Protein AF-A0A0F0GAV1-F1 (afdb_monomer_lite)

pLDDT: mean 92.34, std 8.36, range [43.34, 97.81]

Foldseek 3Di:
DDPDAAEAEAEDQADDCQVVVQVVCVVVVHNHHGDYQHHNVGNDPVSNVVVVVVCVVSVNDDDVVVVCPPHPDDDDDDDDPPD

Radius of gyration: 16.16 Å; chains: 1; bounding box: 41×42×36 Å

Sequence (83 aa):
EEHGVGTFVEVSAHPVLAMAVQESIEAAGRDAVAFGTLRRHEGGLERLFATLGEAQVRGVAVDWQSFFAGRDARRVDLPTYAF

Structure (mmCIF, N/CA/C/O backbone):
data_AF-A0A0F0GAV1-F1
#
_entry.id   AF-A0A0F0GAV1-F1
#
loop_
_atom_site.group_PDB
_atom_site.id
_atom_site.type_symbol
_atom_site.label_atom_id
_atom_site.label_alt_id
_atom_site.label_comp_id
_atom_site.label_asym_id
_atom_site.label_entity_id
_atom_site.label_seq_id
_atom_site.pdbx_PDB_ins_code
_atom_site.Cartn_x
_atom_site.Cartn_y
_atom_site.Cartn_z
_atom_site.occupancy
_atom_site.B_iso_or_equiv
_atom_site.auth_seq_id
_atom_site.auth_comp_id
_atom_site.auth_asym_id
_atom_site.auth_atom_id
_atom_site.pdbx_PDB_model_num
ATOM 1 N N . GLU A 1 1 ? -23.891 8.730 -1.362 1.00 43.34 1 GLU A N 1
ATOM 2 C CA . GLU A 1 1 ? -23.486 7.815 -0.279 1.00 43.34 1 GLU A CA 1
ATOM 3 C C . GLU A 1 1 ? -21.995 7.992 -0.068 1.00 43.34 1 GLU A C 1
ATOM 5 O O . GLU A 1 1 ? -21.270 8.111 -1.049 1.00 43.34 1 GLU A O 1
ATOM 10 N N . GLU A 1 2 ? -21.549 8.135 1.174 1.00 53.50 2 GLU A N 1
ATOM 11 C CA . GLU A 1 2 ? -20.128 8.291 1.478 1.00 53.50 2 GLU A CA 1
ATOM 12 C C . GLU A 1 2 ? -19.497 6.892 1.482 1.00 53.50 2 GLU A C 1
ATOM 14 O O . GLU A 1 2 ? -19.726 6.097 2.392 1.00 53.50 2 GLU A O 1
ATOM 19 N N . HIS A 1 3 ? -18.777 6.537 0.417 1.00 60.47 3 HIS A N 1
ATOM 20 C CA . HIS A 1 3 ? -18.064 5.263 0.365 1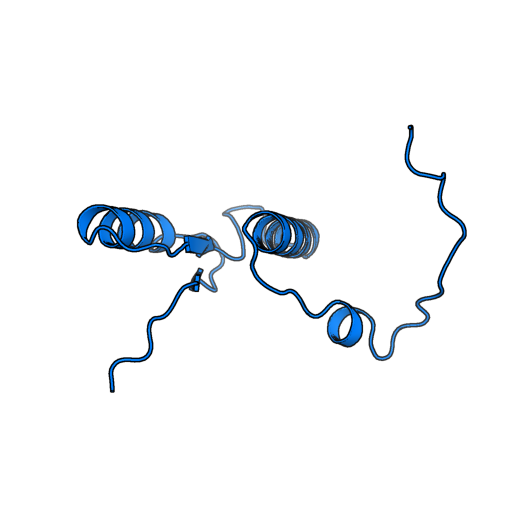.00 60.47 3 HIS A CA 1
ATOM 21 C C . HIS A 1 3 ? -16.909 5.306 1.374 1.00 60.47 3 HIS A C 1
ATOM 23 O O . HIS A 1 3 ? -16.026 6.157 1.277 1.00 60.47 3 HIS A O 1
ATOM 29 N N . GLY A 1 4 ? -16.919 4.408 2.362 1.00 80.31 4 GLY A N 1
ATOM 30 C CA . GLY A 1 4 ? -15.841 4.306 3.344 1.00 80.31 4 GLY A CA 1
ATOM 31 C C . GLY A 1 4 ? -14.524 3.920 2.671 1.00 80.31 4 GLY A C 1
ATOM 32 O O . GLY A 1 4 ? -14.410 2.830 2.116 1.00 80.31 4 GLY A O 1
ATOM 33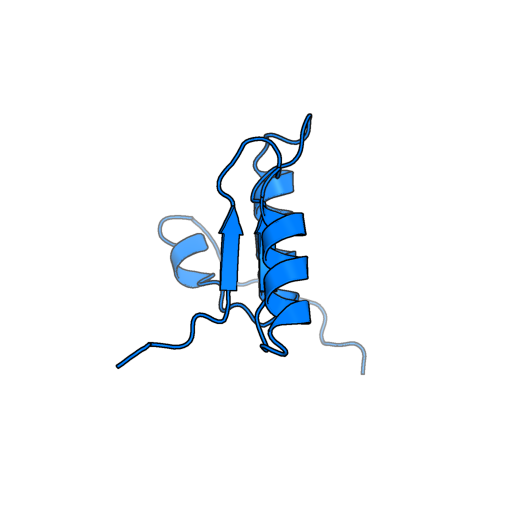 N N . VAL A 1 5 ? -13.531 4.808 2.719 1.00 87.75 5 VAL A N 1
ATOM 34 C CA . VAL A 1 5 ? -12.167 4.533 2.247 1.00 87.75 5 VAL A CA 1
ATOM 35 C C . VAL A 1 5 ? -11.377 3.877 3.379 1.00 87.75 5 VAL A C 1
ATOM 37 O O . VAL A 1 5 ? -11.231 4.469 4.445 1.00 87.75 5 VAL A O 1
ATOM 40 N N . GLY A 1 6 ? -10.871 2.662 3.150 1.00 91.25 6 GLY A N 1
ATOM 41 C CA . GLY A 1 6 ? -10.087 1.900 4.136 1.00 91.25 6 GLY A CA 1
ATOM 42 C C . GLY A 1 6 ? -8.567 2.019 3.978 1.00 91.25 6 GLY A C 1
ATOM 43 O O . GLY A 1 6 ? -7.810 1.467 4.773 1.00 91.25 6 GLY A O 1
ATOM 44 N N . THR A 1 7 ? -8.075 2.694 2.938 1.00 93.62 7 THR A N 1
ATOM 45 C CA . THR A 1 7 ? -6.636 2.745 2.638 1.00 93.62 7 THR A CA 1
ATOM 46 C C . THR A 1 7 ? -6.253 4.058 1.972 1.00 93.62 7 THR A C 1
ATOM 48 O O . THR A 1 7 ? -6.864 4.465 0.986 1.00 93.62 7 THR A O 1
ATOM 51 N N . PHE A 1 8 ? -5.196 4.680 2.484 1.00 94.50 8 PHE A N 1
ATOM 52 C CA . PHE A 1 8 ? -4.619 5.919 1.985 1.00 94.50 8 PHE A CA 1
ATOM 53 C C . PHE A 1 8 ? -3.146 5.693 1.644 1.00 94.50 8 PHE A C 1
ATOM 55 O O . PHE A 1 8 ? -2.372 5.201 2.467 1.00 94.50 8 PHE A O 1
ATOM 62 N N . VAL A 1 9 ? -2.753 6.066 0.426 1.00 95.06 9 VAL A N 1
ATOM 63 C CA . VAL A 1 9 ? -1.375 5.920 -0.055 1.00 95.06 9 VAL A CA 1
ATOM 64 C C . VAL A 1 9 ? -0.828 7.284 -0.450 1.00 95.06 9 VAL A C 1
ATOM 66 O O . VAL A 1 9 ? -1.336 7.924 -1.368 1.00 95.06 9 VAL A O 1
ATOM 69 N N . GLU A 1 10 ? 0.231 7.722 0.222 1.00 96.62 10 GLU A N 1
ATOM 70 C CA . GLU A 1 10 ? 0.968 8.921 -0.154 1.00 96.62 10 GLU A CA 1
ATOM 71 C C . GLU A 1 10 ? 2.039 8.575 -1.196 1.00 96.62 10 GLU A C 1
ATOM 73 O O . GLU A 1 10 ? 3.046 7.931 -0.893 1.00 96.62 10 GLU A O 1
ATOM 78 N N . VAL A 1 11 ? 1.828 9.023 -2.434 1.00 96.25 11 VAL A N 1
ATOM 79 C CA . VAL A 1 11 ? 2.775 8.833 -3.538 1.00 96.25 11 VAL A CA 1
ATOM 80 C C . VAL A 1 11 ? 3.781 9.981 -3.546 1.00 96.25 11 VAL A C 1
ATOM 82 O O . VAL A 1 11 ? 3.531 11.046 -4.109 1.00 96.25 11 VAL A O 1
ATOM 85 N N . SER A 1 12 ? 4.924 9.778 -2.897 1.00 94.19 12 SER A N 1
ATOM 86 C CA . SER A 1 12 ? 5.968 10.798 -2.765 1.00 94.19 12 SER A CA 1
ATOM 87 C C . SER A 1 12 ? 7.356 10.173 -2.595 1.00 94.19 12 SER A C 1
ATOM 89 O O . SER A 1 12 ? 7.495 8.974 -2.348 1.00 94.19 12 SER A O 1
ATOM 91 N N . ALA A 1 13 ? 8.406 10.992 -2.735 1.00 93.44 13 ALA A N 1
ATOM 92 C CA . ALA A 1 13 ? 9.789 10.585 -2.463 1.00 93.44 13 ALA A CA 1
ATOM 93 C C . ALA A 1 13 ? 10.059 10.359 -0.960 1.00 93.44 13 ALA A C 1
ATOM 95 O O . ALA A 1 13 ? 11.059 9.743 -0.594 1.00 93.44 13 ALA A O 1
ATOM 96 N N . HIS A 1 14 ? 9.193 10.884 -0.091 1.00 94.12 14 HIS A N 1
ATOM 97 C CA . HIS A 1 14 ? 9.242 10.720 1.355 1.00 94.12 14 HIS A CA 1
ATOM 98 C C . HIS A 1 14 ? 7.907 11.166 1.965 1.00 94.12 14 HIS A C 1
ATOM 100 O O . HIS A 1 14 ? 7.492 12.289 1.665 1.00 94.12 14 HIS A O 1
ATOM 106 N N . PRO A 1 15 ? 7.262 10.354 2.822 1.00 93.50 15 PRO A N 1
ATOM 107 C CA . PRO A 1 15 ? 5.966 10.692 3.374 1.00 93.50 15 PRO A CA 1
ATOM 108 C C . PRO A 1 15 ? 6.035 11.910 4.286 1.00 93.50 15 PRO A C 1
ATOM 110 O O . PRO A 1 15 ? 6.862 11.960 5.195 1.00 93.50 15 PRO A O 1
ATOM 113 N N . VAL A 1 16 ? 5.124 12.852 4.074 1.00 96.56 16 VAL A N 1
ATOM 114 C CA . VAL A 1 16 ? 4.892 13.999 4.965 1.00 96.56 16 VAL A CA 1
ATOM 115 C C . VAL A 1 16 ? 3.445 14.078 5.454 1.00 96.56 16 VAL A C 1
ATOM 117 O O . VAL A 1 16 ? 3.181 14.735 6.455 1.00 96.56 16 VAL A O 1
ATOM 120 N N . LEU A 1 17 ? 2.513 13.394 4.785 1.00 97.19 17 LEU A N 1
ATOM 121 C CA . LEU A 1 17 ? 1.082 13.389 5.095 1.00 97.19 17 LEU A CA 1
ATOM 122 C C . LEU A 1 17 ? 0.642 12.109 5.804 1.00 97.19 17 LEU A C 1
ATOM 124 O O . LEU A 1 17 ? -0.270 12.164 6.623 1.00 97.19 17 LEU A O 1
ATOM 128 N N . ALA A 1 18 ? 1.274 10.969 5.512 1.00 95.44 18 ALA A N 1
ATOM 129 C CA . ALA A 1 18 ? 0.823 9.658 5.987 1.00 95.44 18 ALA A CA 1
ATOM 130 C C . ALA A 1 18 ? 0.598 9.596 7.510 1.00 95.44 18 ALA A C 1
ATOM 132 O O . ALA A 1 18 ? -0.402 9.040 7.948 1.00 95.44 18 ALA A O 1
ATOM 133 N N . MET A 1 19 ? 1.481 10.215 8.305 1.00 95.81 19 MET A N 1
ATOM 134 C CA . MET A 1 19 ? 1.332 10.293 9.765 1.00 95.81 19 MET A CA 1
ATOM 135 C C . MET A 1 19 ? 0.076 11.077 10.169 1.00 95.81 19 MET A C 1
ATOM 137 O O . MET A 1 19 ? -0.763 10.552 10.887 1.00 95.81 19 MET A O 1
ATOM 141 N N . ALA A 1 20 ? -0.088 12.302 9.665 1.00 97.81 20 ALA A N 1
ATOM 142 C CA . ALA A 1 20 ? -1.227 13.153 10.013 1.00 97.81 20 ALA A CA 1
ATOM 143 C C . ALA A 1 20 ? -2.570 12.540 9.574 1.00 97.81 20 ALA A C 1
ATOM 145 O O . ALA A 1 20 ? -3.588 12.675 10.255 1.00 97.81 20 ALA A O 1
ATOM 146 N N . VAL A 1 21 ? -2.579 11.835 8.437 1.00 97.12 21 VAL A N 1
ATOM 147 C CA . VAL A 1 21 ? -3.751 11.077 7.982 1.00 97.12 21 VAL A CA 1
ATOM 148 C C . VAL A 1 21 ? -4.037 9.906 8.924 1.00 97.12 21 VAL A C 1
ATOM 150 O O . VAL A 1 21 ? -5.190 9.719 9.302 1.00 97.12 21 VAL A O 1
ATOM 153 N N . GLN A 1 22 ? -3.014 9.157 9.348 1.00 95.94 22 GLN A N 1
ATOM 154 C CA . GLN A 1 22 ? -3.169 8.058 10.305 1.00 95.94 22 GLN A CA 1
ATOM 155 C C . GLN A 1 22 ? -3.724 8.548 11.655 1.00 95.94 22 GLN A C 1
ATOM 157 O O . GLN A 1 22 ? -4.690 7.982 12.158 1.00 95.94 22 GLN A O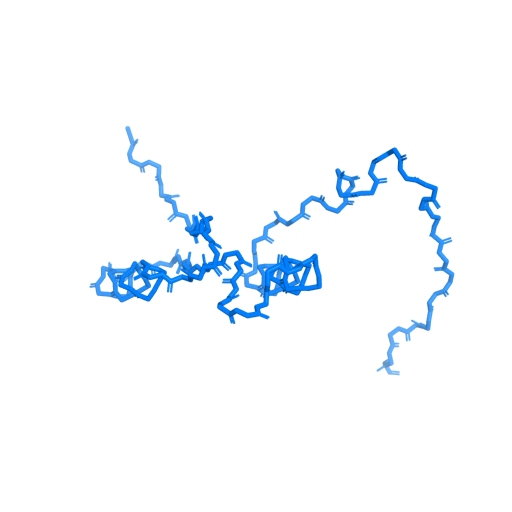 1
ATOM 162 N N . GLU A 1 23 ? -3.204 9.656 12.187 1.00 97.75 23 GLU A N 1
ATOM 163 C CA . GLU A 1 23 ? -3.722 10.282 13.414 1.00 97.75 23 GLU A CA 1
ATOM 164 C C . GLU A 1 23 ? -5.191 10.710 13.267 1.00 97.75 23 GLU A C 1
ATOM 166 O O . GLU A 1 23 ? -5.997 10.535 14.179 1.00 97.75 23 GLU A O 1
ATOM 171 N N . SER A 1 24 ? -5.569 11.234 12.096 1.00 97.00 24 SER A N 1
ATOM 172 C CA . SER A 1 24 ? -6.955 11.628 11.813 1.00 97.00 24 SER A CA 1
ATOM 173 C C . SER A 1 24 ? -7.900 10.423 11.743 1.00 97.00 24 SER A C 1
ATOM 175 O O . SER A 1 24 ? -9.032 10.502 12.220 1.00 97.00 24 SER A O 1
ATOM 177 N N . ILE A 1 25 ? -7.445 9.306 11.165 1.00 95.19 25 ILE A N 1
ATOM 178 C CA . ILE A 1 25 ? -8.190 8.038 11.117 1.00 95.19 25 ILE A CA 1
ATOM 179 C C . ILE A 1 25 ? -8.460 7.529 12.537 1.00 95.19 25 ILE A C 1
ATOM 181 O O . ILE A 1 25 ? -9.600 7.190 12.866 1.00 95.19 25 ILE A O 1
ATOM 185 N N . GLU A 1 26 ? -7.428 7.530 13.380 1.00 95.62 26 GLU A N 1
ATOM 186 C CA . GLU A 1 26 ? -7.506 7.097 14.776 1.00 95.62 26 GLU A CA 1
ATOM 187 C C . GLU A 1 26 ? -8.436 7.997 15.595 1.00 95.62 26 GLU A C 1
ATOM 189 O O . GLU A 1 26 ? -9.331 7.499 16.280 1.00 95.62 26 GLU A O 1
ATOM 194 N N . ALA A 1 27 ? -8.300 9.320 15.466 1.00 97.38 27 ALA A N 1
ATOM 195 C CA . ALA A 1 27 ? -9.165 10.290 16.138 1.00 97.38 27 ALA A CA 1
ATOM 196 C C . ALA A 1 27 ? -10.642 10.159 15.723 1.00 97.38 27 ALA A C 1
ATOM 198 O O . ALA A 1 27 ? -11.541 10.411 16.525 1.00 97.38 27 ALA A O 1
ATOM 199 N N . ALA A 1 28 ? -10.900 9.741 14.482 1.00 94.94 28 ALA A N 1
ATOM 200 C CA . ALA A 1 28 ? -12.240 9.482 13.970 1.00 94.94 28 ALA A CA 1
ATOM 201 C C . ALA A 1 28 ? -12.783 8.083 14.334 1.00 94.94 28 ALA A C 1
ATOM 203 O O . ALA A 1 28 ? -13.916 7.765 13.963 1.00 94.94 28 ALA A O 1
ATOM 204 N N . GLY A 1 29 ? -12.002 7.236 15.020 1.00 94.75 29 GLY A N 1
ATOM 205 C CA . GLY A 1 29 ? -12.391 5.868 15.376 1.00 94.75 29 GLY A CA 1
ATOM 206 C C . GLY A 1 29 ? -12.665 4.983 14.157 1.00 94.75 29 GLY A C 1
ATOM 207 O O . GLY A 1 29 ? -13.556 4.133 14.197 1.00 94.75 29 GLY A O 1
ATOM 208 N N . ARG A 1 30 ? -11.966 5.227 13.041 1.00 93.12 30 ARG A N 1
ATOM 209 C CA . ARG A 1 30 ? -12.171 4.515 11.775 1.00 93.12 30 ARG A CA 1
ATOM 210 C C . ARG A 1 30 ? -11.153 3.394 11.618 1.00 93.12 30 ARG A C 1
ATOM 212 O O . ARG A 1 30 ? -9.994 3.538 11.984 1.00 93.12 30 ARG A O 1
ATOM 219 N N . ASP A 1 31 ? -11.596 2.303 11.007 1.00 91.25 31 ASP A N 1
ATOM 220 C CA . ASP A 1 31 ? -10.720 1.216 10.579 1.00 91.25 31 ASP A CA 1
ATOM 221 C C . ASP A 1 31 ? -10.201 1.514 9.165 1.00 91.25 31 ASP A C 1
ATOM 223 O O . ASP A 1 31 ? -10.878 1.268 8.163 1.00 91.25 31 ASP A O 1
ATOM 227 N N . ALA A 1 32 ? -9.049 2.178 9.096 1.00 92.56 32 ALA A N 1
ATOM 228 C CA . ALA A 1 32 ? -8.344 2.491 7.861 1.00 92.56 32 ALA A CA 1
ATOM 229 C C . ALA A 1 32 ? -6.836 2.603 8.125 1.00 92.56 32 ALA A C 1
ATOM 231 O O . ALA A 1 32 ? -6.393 2.740 9.265 1.00 92.56 32 ALA A O 1
ATOM 232 N N . VAL A 1 33 ? -6.038 2.567 7.060 1.00 93.06 33 VAL A N 1
ATOM 233 C CA . VAL A 1 33 ? -4.575 2.682 7.152 1.00 93.06 33 VAL A CA 1
ATOM 234 C C . VAL A 1 33 ? -4.035 3.749 6.212 1.00 93.06 33 VAL A C 1
ATOM 236 O O . VAL A 1 33 ? -4.518 3.886 5.087 1.00 93.06 33 VAL A O 1
ATOM 239 N N . ALA A 1 34 ? -2.999 4.467 6.644 1.00 95.25 34 ALA A N 1
ATOM 240 C CA . ALA A 1 34 ? -2.257 5.411 5.814 1.00 95.25 34 ALA A CA 1
ATOM 241 C C . ALA A 1 34 ? -0.757 5.082 5.771 1.00 95.25 34 ALA A C 1
ATOM 243 O O . ALA A 1 34 ? -0.127 4.829 6.797 1.00 95.25 34 ALA A O 1
ATOM 244 N N . PHE A 1 35 ? -0.159 5.092 4.577 1.00 95.00 35 PHE A N 1
ATOM 245 C CA . PHE A 1 35 ? 1.280 4.863 4.394 1.00 95.00 35 PHE A CA 1
ATOM 246 C C . PHE A 1 35 ? 1.828 5.570 3.149 1.00 95.00 35 PHE A C 1
ATOM 248 O O . PHE A 1 35 ? 1.080 5.944 2.251 1.00 95.00 35 PHE A O 1
ATOM 255 N N . GLY A 1 36 ? 3.148 5.766 3.095 1.00 95.38 36 GLY A N 1
ATOM 256 C CA . GLY A 1 36 ? 3.838 6.371 1.950 1.00 95.38 36 GLY A CA 1
ATOM 257 C C . GLY A 1 36 ? 4.527 5.353 1.045 1.00 95.38 36 GLY A C 1
ATOM 258 O O . GLY A 1 36 ? 4.871 4.259 1.487 1.00 95.38 36 GLY A O 1
ATOM 259 N N . THR A 1 37 ? 4.772 5.725 -0.214 1.00 95.88 37 THR A N 1
ATOM 260 C CA . THR A 1 37 ? 5.432 4.855 -1.201 1.00 95.88 37 THR A CA 1
ATOM 261 C C . THR A 1 37 ? 6.930 4.689 -0.961 1.00 95.88 37 THR A C 1
ATOM 263 O O . THR A 1 37 ? 7.423 3.560 -0.915 1.00 95.88 37 THR A O 1
ATOM 266 N N . LEU A 1 38 ? 7.659 5.801 -0.821 1.00 96.56 38 LEU A N 1
ATOM 267 C CA . LEU A 1 38 ? 9.123 5.837 -0.722 1.00 96.56 38 LEU A CA 1
ATOM 268 C C . LEU A 1 38 ? 9.564 6.525 0.567 1.00 96.56 38 LEU A C 1
ATOM 270 O O . LEU A 1 38 ? 8.759 7.126 1.271 1.00 96.56 38 LEU A O 1
ATOM 274 N N . ARG A 1 39 ? 10.858 6.469 0.881 1.00 93.50 39 ARG A N 1
ATOM 275 C CA . ARG A 1 39 ? 11.454 7.224 1.987 1.00 93.50 39 ARG A CA 1
ATOM 276 C C . ARG A 1 39 ? 12.639 8.029 1.481 1.00 93.50 39 ARG A C 1
ATOM 278 O O . ARG A 1 39 ? 13.252 7.698 0.466 1.00 93.50 39 ARG A O 1
ATOM 285 N N . ARG A 1 40 ? 12.979 9.095 2.209 1.00 94.25 40 ARG A N 1
ATOM 286 C CA . ARG A 1 40 ? 14.153 9.910 1.907 1.00 94.25 40 ARG A CA 1
ATOM 287 C C . ARG A 1 40 ? 15.382 8.999 1.871 1.00 94.25 40 ARG A C 1
ATOM 289 O O . ARG A 1 40 ? 15.586 8.224 2.794 1.00 94.25 40 ARG A O 1
ATOM 296 N N . HIS A 1 41 ? 16.182 9.123 0.814 1.00 94.62 41 HIS A N 1
ATOM 297 C CA . HIS A 1 41 ? 17.357 8.279 0.544 1.00 94.62 41 HIS A CA 1
ATOM 298 C C . HIS A 1 41 ? 17.054 6.814 0.172 1.00 94.62 41 HIS A C 1
ATOM 300 O O . HIS A 1 41 ? 17.980 6.059 -0.094 1.00 94.62 41 HIS A O 1
ATOM 306 N N . GLU A 1 42 ? 15.781 6.437 0.036 1.00 93.88 42 GLU A N 1
ATOM 307 C CA . GLU A 1 42 ? 15.322 5.100 -0.356 1.00 93.88 42 GLU A CA 1
ATOM 308 C C . GLU A 1 42 ? 14.378 5.199 -1.573 1.00 93.88 42 GLU A C 1
ATOM 310 O O . GLU A 1 42 ? 13.249 4.711 -1.566 1.00 93.88 42 GLU A O 1
ATOM 315 N N . GLY A 1 43 ? 14.811 5.888 -2.633 1.00 89.38 43 GLY A N 1
ATOM 316 C CA . GLY A 1 43 ? 13.978 6.162 -3.816 1.00 89.38 43 GLY A CA 1
ATOM 317 C C . GLY A 1 43 ? 13.855 5.010 -4.823 1.00 89.38 43 GLY A C 1
ATOM 318 O O . GLY A 1 43 ? 13.329 5.209 -5.914 1.00 89.38 43 GLY A O 1
ATOM 319 N N . GLY A 1 44 ? 14.403 3.835 -4.507 1.00 94.00 44 GLY A N 1
ATOM 320 C CA . GLY A 1 44 ? 14.509 2.703 -5.427 1.00 94.00 44 GLY A CA 1
ATOM 321 C C . GLY A 1 44 ? 13.324 1.736 -5.387 1.00 94.00 44 GLY A C 1
ATOM 322 O O . GLY A 1 44 ? 12.479 1.772 -4.492 1.00 94.00 44 GLY A O 1
ATOM 323 N N . LEU A 1 45 ? 13.316 0.805 -6.346 1.00 94.25 45 LEU A N 1
ATOM 324 C CA . LEU A 1 45 ? 12.313 -0.263 -6.437 1.00 94.25 45 LEU A CA 1
ATOM 325 C C . LEU A 1 45 ? 12.292 -1.172 -5.206 1.00 94.25 45 LEU A C 1
ATOM 327 O O . LEU A 1 45 ? 11.228 -1.652 -4.838 1.00 94.25 45 LEU A O 1
ATOM 331 N N . GLU A 1 46 ? 13.434 -1.376 -4.551 1.00 95.50 46 GLU A N 1
ATOM 332 C CA . GLU A 1 46 ? 13.522 -2.160 -3.316 1.00 95.50 46 GLU A CA 1
ATOM 333 C C . GLU A 1 46 ? 12.572 -1.624 -2.238 1.00 95.50 46 GLU A C 1
ATOM 335 O O . GLU A 1 46 ? 11.757 -2.369 -1.692 1.00 95.50 46 GLU A O 1
ATOM 340 N N . ARG A 1 47 ? 12.596 -0.306 -2.005 1.00 96.38 47 ARG A N 1
ATOM 341 C CA . ARG A 1 47 ? 11.699 0.348 -1.051 1.00 96.38 47 ARG A CA 1
ATOM 342 C C . ARG A 1 47 ? 10.245 0.238 -1.483 1.00 96.38 47 ARG A C 1
ATOM 344 O O . ARG A 1 47 ? 9.387 -0.065 -0.657 1.00 96.38 47 ARG A O 1
ATOM 351 N N . LEU A 1 48 ? 9.967 0.451 -2.767 1.00 95.25 48 LEU A N 1
ATOM 352 C CA . LEU A 1 48 ? 8.612 0.340 -3.300 1.00 95.25 48 LEU A CA 1
ATOM 353 C C . LEU A 1 48 ? 8.048 -1.080 -3.123 1.00 95.25 48 LEU A C 1
ATOM 355 O O . LEU A 1 48 ? 6.916 -1.237 -2.676 1.00 95.25 48 LEU A O 1
ATOM 359 N N . PHE A 1 49 ? 8.829 -2.119 -3.422 1.00 95.56 49 PHE A N 1
ATOM 360 C CA . PHE A 1 49 ? 8.401 -3.512 -3.269 1.00 95.56 49 PHE A CA 1
ATOM 361 C C . PHE A 1 49 ? 8.218 -3.898 -1.804 1.00 95.56 49 PHE A C 1
ATOM 363 O O . PHE A 1 49 ? 7.233 -4.555 -1.468 1.00 95.56 49 PHE A O 1
ATOM 370 N N . ALA A 1 50 ? 9.101 -3.430 -0.920 1.00 95.56 50 ALA A N 1
ATOM 371 C CA . ALA A 1 50 ? 8.918 -3.592 0.515 1.00 95.56 50 ALA A CA 1
ATOM 372 C C . ALA A 1 50 ? 7.613 -2.924 0.992 1.00 95.56 50 ALA A C 1
ATOM 374 O O . ALA A 1 50 ? 6.872 -3.529 1.761 1.00 95.56 50 ALA A O 1
ATOM 375 N N . THR A 1 51 ? 7.269 -1.738 0.470 1.00 95.81 51 THR A N 1
ATOM 376 C CA . THR A 1 51 ? 5.986 -1.068 0.745 1.00 95.81 51 THR A CA 1
ATOM 377 C C . THR A 1 51 ? 4.779 -1.883 0.255 1.00 95.81 51 THR A C 1
ATOM 379 O O . THR A 1 51 ? 3.772 -1.950 0.955 1.00 95.81 51 THR A O 1
ATOM 382 N N . LEU A 1 52 ? 4.862 -2.554 -0.901 1.00 95.31 52 LEU A N 1
ATOM 383 C CA . LEU A 1 52 ? 3.792 -3.450 -1.369 1.00 95.31 52 LEU A CA 1
ATOM 384 C C . LEU A 1 52 ? 3.608 -4.666 -0.446 1.00 95.31 52 LEU A C 1
ATOM 386 O O . LEU A 1 52 ? 2.477 -5.025 -0.126 1.00 95.31 52 LEU A O 1
ATOM 390 N N . GLY A 1 53 ? 4.700 -5.278 0.025 1.00 94.50 53 GLY A N 1
ATOM 391 C CA . GLY A 1 53 ? 4.629 -6.369 1.005 1.00 94.50 53 GLY A CA 1
ATOM 392 C C . GLY A 1 53 ? 4.024 -5.913 2.336 1.00 94.50 53 GLY A C 1
ATOM 393 O O . GLY A 1 53 ? 3.1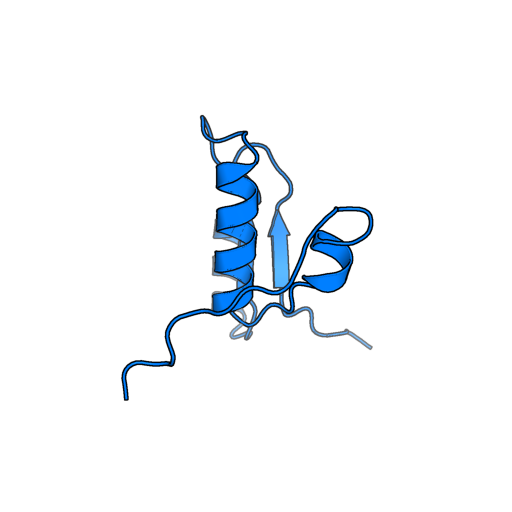61 -6.571 2.909 1.00 94.50 53 GLY A O 1
ATOM 394 N N . GLU A 1 54 ? 4.418 -4.729 2.786 1.00 93.81 54 GLU A N 1
ATOM 395 C CA . GLU A 1 54 ? 3.856 -4.044 3.943 1.00 93.81 54 GLU A CA 1
ATOM 396 C C . GLU A 1 54 ? 2.352 -3.747 3.810 1.00 93.81 54 GLU A C 1
ATOM 398 O O . GLU A 1 54 ? 1.613 -3.874 4.787 1.00 93.81 54 GLU A O 1
ATOM 403 N N . ALA A 1 55 ? 1.886 -3.359 2.621 1.00 93.62 55 ALA A N 1
ATOM 404 C CA . ALA A 1 55 ? 0.469 -3.151 2.334 1.00 93.62 55 ALA A CA 1
ATOM 405 C C . ALA A 1 55 ? -0.307 -4.479 2.393 1.00 93.62 55 ALA A C 1
ATOM 407 O O . ALA A 1 55 ? -1.347 -4.555 3.046 1.00 93.62 55 ALA A O 1
ATOM 408 N N . GLN A 1 56 ? 0.245 -5.543 1.800 1.00 93.50 56 GLN A N 1
ATOM 409 C CA . GLN A 1 56 ? -0.330 -6.891 1.835 1.00 93.50 56 GLN A CA 1
ATOM 410 C C . GLN A 1 56 ? -0.507 -7.408 3.273 1.00 93.50 56 GLN A C 1
ATOM 412 O O . GLN A 1 56 ? -1.564 -7.937 3.607 1.00 93.50 56 GLN A O 1
ATOM 417 N N . VAL A 1 57 ? 0.499 -7.234 4.142 1.00 93.19 57 VAL A N 1
ATOM 418 C CA . VAL A 1 57 ? 0.426 -7.632 5.566 1.00 93.19 57 VAL A CA 1
ATOM 419 C C . VAL A 1 57 ? -0.645 -6.841 6.323 1.00 93.19 57 VAL A C 1
ATOM 421 O O . VAL A 1 57 ? -1.279 -7.377 7.227 1.00 93.19 57 VAL A O 1
ATOM 424 N N . ARG A 1 58 ? -0.890 -5.588 5.926 1.00 89.44 58 ARG A N 1
ATOM 425 C CA . ARG A 1 58 ? -1.958 -4.735 6.472 1.00 89.44 58 ARG A CA 1
ATOM 426 C C . ARG A 1 58 ? -3.341 -5.022 5.868 1.00 89.44 58 ARG A C 1
ATOM 428 O O . ARG A 1 58 ? -4.279 -4.287 6.147 1.00 89.44 58 ARG A O 1
ATOM 435 N N . GLY A 1 59 ? -3.482 -6.069 5.051 1.00 89.19 59 GLY A N 1
ATOM 436 C CA . GLY A 1 59 ? -4.759 -6.483 4.461 1.00 89.19 59 GLY A CA 1
ATOM 437 C C . GLY A 1 59 ? -5.143 -5.749 3.173 1.00 89.19 59 GLY A C 1
ATOM 438 O O . GLY A 1 59 ? -6.228 -5.982 2.643 1.00 89.19 59 GLY A O 1
ATOM 439 N N . VAL A 1 60 ? -4.266 -4.899 2.629 1.00 91.88 60 VAL A N 1
ATOM 440 C CA . VAL A 1 60 ? -4.488 -4.265 1.324 1.00 91.88 60 VAL A CA 1
ATOM 441 C C . VAL A 1 60 ? -4.276 -5.309 0.232 1.00 91.88 60 VAL A C 1
ATOM 443 O O . VAL A 1 60 ? -3.209 -5.914 0.136 1.00 91.88 60 VAL A O 1
ATOM 446 N N . ALA A 1 61 ? -5.285 -5.518 -0.612 1.00 90.88 61 ALA A N 1
ATOM 447 C CA . ALA A 1 61 ? -5.185 -6.443 -1.732 1.00 90.88 61 ALA A CA 1
ATOM 448 C C . ALA A 1 61 ? -4.201 -5.908 -2.786 1.00 90.88 61 ALA A C 1
ATOM 450 O O . ALA A 1 61 ? -4.505 -4.956 -3.506 1.00 90.88 61 ALA A O 1
ATOM 451 N N . VAL A 1 62 ? -3.027 -6.533 -2.890 1.00 93.00 62 VAL A N 1
ATOM 452 C CA . VAL A 1 62 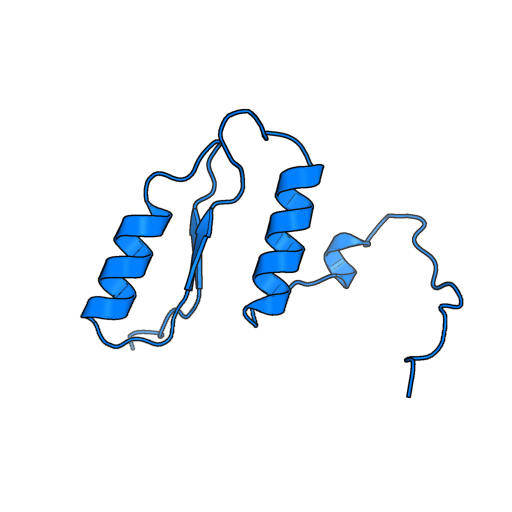? -2.063 -6.258 -3.960 1.00 93.00 62 VAL A CA 1
ATOM 453 C C . VAL A 1 62 ? -2.281 -7.255 -5.094 1.00 93.00 62 VAL A C 1
ATOM 455 O O . VAL A 1 62 ? -2.233 -8.470 -4.895 1.00 93.00 62 VAL A O 1
ATOM 458 N N . ASP A 1 63 ? -2.503 -6.746 -6.305 1.00 93.62 63 ASP A N 1
ATOM 459 C CA . ASP A 1 63 ? -2.623 -7.587 -7.495 1.00 93.62 63 ASP A CA 1
ATOM 460 C C . ASP A 1 63 ? -1.242 -8.029 -8.004 1.00 93.62 63 ASP A C 1
ATOM 462 O O . ASP A 1 63 ? -0.606 -7.398 -8.857 1.00 93.62 63 ASP A O 1
ATOM 466 N N . TRP A 1 64 ? -0.784 -9.166 -7.482 1.00 92.44 64 TRP A N 1
ATOM 467 C CA . TRP A 1 64 ? 0.460 -9.793 -7.913 1.00 92.44 64 TRP A CA 1
ATOM 468 C C . TRP A 1 64 ? 0.396 -10.353 -9.342 1.00 92.44 64 TRP A C 1
ATOM 470 O O . TRP A 1 64 ? 1.440 -10.499 -9.973 1.00 92.44 64 TRP A O 1
ATOM 480 N N . GLN A 1 65 ? -0.792 -10.647 -9.890 1.00 92.44 65 GLN A N 1
ATOM 481 C CA . GLN A 1 65 ? -0.905 -11.084 -11.286 1.00 92.44 65 GLN A CA 1
ATOM 482 C C . GLN A 1 65 ? -0.544 -9.934 -12.225 1.00 92.44 65 GLN A C 1
ATOM 484 O O . GLN A 1 65 ? 0.322 -10.100 -13.084 1.00 92.44 65 GLN A O 1
ATOM 489 N N . SER A 1 66 ? -1.115 -8.747 -12.000 1.00 93.44 66 SER A N 1
ATOM 490 C CA . SER A 1 66 ? -0.733 -7.532 -12.733 1.00 93.44 66 SER A CA 1
ATOM 491 C C . SER A 1 66 ? 0.737 -7.172 -12.514 1.00 93.44 66 SER A C 1
ATOM 493 O O . SER A 1 66 ? 1.428 -6.782 -13.456 1.00 93.44 66 SER A O 1
ATOM 495 N N . PHE A 1 67 ? 1.256 -7.368 -11.297 1.00 91.19 67 PHE A N 1
ATOM 496 C CA . PHE A 1 67 ? 2.673 -7.151 -11.011 1.00 91.19 67 PHE A CA 1
ATOM 497 C C . PHE A 1 67 ? 3.599 -8.042 -11.846 1.00 91.19 67 PHE A C 1
ATOM 499 O O . PHE A 1 67 ? 4.682 -7.590 -12.198 1.00 91.19 67 PHE A O 1
ATOM 506 N N . PHE A 1 68 ? 3.212 -9.276 -12.181 1.00 93.69 68 PHE A N 1
ATOM 507 C CA . PHE A 1 68 ? 4.034 -10.187 -12.988 1.00 93.69 68 PHE A CA 1
ATOM 508 C C . PHE A 1 68 ? 3.653 -10.235 -14.474 1.00 93.69 68 PHE A C 1
ATOM 510 O O . PHE A 1 68 ? 4.398 -10.817 -15.262 1.00 93.69 68 PHE A O 1
ATOM 517 N N . ALA A 1 69 ? 2.555 -9.598 -14.886 1.00 94.31 69 ALA A N 1
ATOM 518 C CA . ALA A 1 69 ? 2.113 -9.574 -16.277 1.00 94.31 69 ALA A CA 1
ATOM 519 C C . ALA A 1 69 ? 3.229 -9.093 -17.227 1.00 94.31 69 ALA A C 1
ATOM 521 O O . ALA A 1 69 ? 3.938 -8.123 -16.947 1.00 94.31 69 ALA A O 1
ATOM 522 N N . GLY A 1 70 ? 3.407 -9.808 -18.343 1.00 94.56 70 GLY A N 1
ATOM 523 C CA . GLY A 1 70 ? 4.428 -9.507 -19.355 1.00 94.56 70 GLY A CA 1
ATOM 524 C C . GLY A 1 70 ? 5.875 -9.824 -18.953 1.00 94.56 70 GLY A C 1
ATOM 525 O O . GLY A 1 70 ? 6.784 -9.550 -19.733 1.00 94.56 70 GLY A O 1
ATOM 526 N N . ARG A 1 71 ? 6.110 -10.396 -17.764 1.00 92.62 71 ARG A N 1
ATOM 527 C CA . ARG A 1 71 ? 7.427 -10.891 -17.333 1.00 92.62 71 ARG A CA 1
ATOM 528 C C . ARG A 1 71 ? 7.509 -12.402 -17.543 1.00 92.62 71 ARG A C 1
ATOM 530 O O . ARG A 1 71 ? 6.496 -13.089 -17.448 1.00 92.62 71 ARG A O 1
ATOM 537 N N . ASP A 1 72 ? 8.718 -12.927 -17.737 1.00 94.00 72 ASP A N 1
ATOM 538 C CA . ASP A 1 72 ? 8.993 -14.376 -17.774 1.00 94.00 72 ASP A CA 1
ATOM 539 C C . ASP A 1 72 ? 8.987 -14.984 -16.353 1.00 94.00 72 ASP A C 1
ATOM 541 O O . ASP A 1 72 ? 9.946 -15.594 -15.877 1.00 94.00 72 ASP A O 1
ATOM 545 N N . ALA A 1 73 ? 7.918 -14.707 -15.604 1.00 92.38 73 ALA A N 1
ATOM 546 C CA . ALA A 1 73 ? 7.714 -15.217 -14.260 1.00 92.38 73 ALA A CA 1
ATOM 547 C C . ALA A 1 73 ? 7.135 -16.632 -14.340 1.00 92.38 73 ALA A C 1
ATOM 549 O O . ALA A 1 73 ? 6.092 -16.864 -14.951 1.00 92.38 73 ALA A O 1
ATOM 550 N N . ARG A 1 74 ? 7.787 -17.582 -13.668 1.00 93.06 74 ARG A N 1
ATOM 551 C CA . ARG A 1 74 ? 7.338 -18.976 -13.572 1.00 93.06 74 ARG A CA 1
ATOM 552 C C . ARG A 1 74 ? 7.109 -19.369 -12.122 1.00 93.06 74 ARG A C 1
ATOM 554 O O . ARG A 1 74 ? 7.816 -18.909 -11.227 1.00 93.06 74 ARG A O 1
ATOM 561 N N . ARG A 1 75 ? 6.144 -20.260 -11.893 1.00 93.19 75 ARG A N 1
ATOM 562 C CA . ARG A 1 75 ? 6.009 -20.937 -10.598 1.00 93.19 75 ARG A CA 1
ATOM 563 C C . ARG A 1 75 ? 7.215 -21.853 -10.394 1.00 93.19 75 ARG A C 1
ATOM 565 O O . ARG A 1 75 ? 7.681 -22.490 -11.339 1.00 93.19 75 ARG A O 1
ATOM 572 N N . VAL A 1 76 ? 7.717 -21.885 -9.170 1.00 95.38 76 VAL A N 1
ATOM 573 C CA . VAL A 1 76 ? 8.819 -22.749 -8.742 1.00 95.38 76 VAL A CA 1
ATOM 574 C C . VAL A 1 76 ? 8.397 -23.481 -7.480 1.00 95.38 76 VAL A C 1
ATOM 576 O O . VAL A 1 76 ? 7.582 -22.957 -6.717 1.00 95.38 76 VAL A O 1
ATOM 579 N N . ASP A 1 77 ? 8.950 -24.668 -7.262 1.00 96.19 77 ASP A N 1
ATOM 580 C CA . ASP A 1 77 ? 8.725 -25.396 -6.020 1.00 96.19 77 ASP A CA 1
ATOM 581 C C . ASP A 1 77 ? 9.388 -24.641 -4.865 1.00 96.19 77 ASP A C 1
ATOM 583 O O . ASP A 1 77 ? 10.560 -24.261 -4.932 1.00 96.19 77 ASP A O 1
ATOM 587 N N . LEU A 1 78 ? 8.614 -24.397 -3.811 1.00 95.75 78 LEU A N 1
ATOM 588 C CA . LEU A 1 78 ? 9.074 -23.783 -2.571 1.00 95.75 78 LEU A CA 1
ATOM 589 C C . LEU A 1 78 ? 8.996 -24.820 -1.445 1.00 95.75 78 LEU A C 1
ATOM 591 O O . LEU A 1 78 ? 8.171 -25.735 -1.530 1.00 95.75 78 LEU A O 1
ATOM 595 N N . PRO A 1 79 ? 9.815 -24.687 -0.383 1.00 96.06 79 PRO A N 1
ATOM 596 C CA . PRO A 1 79 ? 9.640 -25.490 0.818 1.00 96.06 79 PRO A CA 1
ATOM 597 C C . PRO A 1 79 ? 8.186 -25.446 1.288 1.00 96.06 79 PRO A C 1
ATOM 599 O O . PRO A 1 79 ? 7.553 -24.385 1.284 1.00 96.06 79 PRO A O 1
ATOM 602 N N . THR A 1 80 ? 7.657 -26.599 1.695 1.00 94.25 80 THR A N 1
ATOM 603 C CA . THR A 1 80 ? 6.343 -26.632 2.330 1.00 94.25 80 THR A CA 1
ATOM 604 C C . THR A 1 80 ? 6.399 -25.839 3.624 1.00 94.25 80 THR A C 1
ATOM 606 O O . THR A 1 80 ? 7.448 -25.743 4.266 1.00 94.25 80 THR A O 1
ATOM 609 N N . TYR A 1 81 ? 5.260 -25.274 4.011 1.00 94.25 81 TYR A N 1
ATOM 610 C CA . TYR A 1 81 ? 5.141 -24.611 5.299 1.00 94.25 81 TYR A CA 1
ATOM 611 C C . TYR A 1 81 ? 5.646 -25.540 6.414 1.00 94.25 81 TYR A C 1
ATOM 613 O O . TYR A 1 81 ? 5.351 -26.738 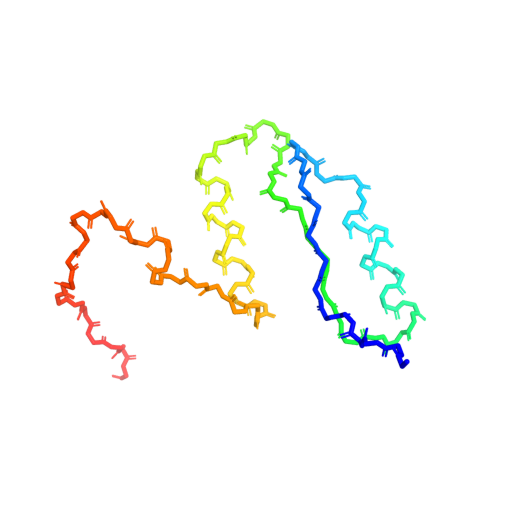6.409 1.00 94.25 81 TYR A O 1
ATOM 621 N N . ALA A 1 82 ? 6.434 -24.980 7.331 1.00 90.25 82 ALA A N 1
ATOM 622 C CA . ALA A 1 82 ? 7.058 -25.703 8.432 1.00 90.25 82 ALA A CA 1
ATOM 623 C C . ALA A 1 82 ? 6.026 -25.987 9.537 1.00 90.25 82 ALA A C 1
ATOM 625 O O . ALA A 1 82 ? 6.001 -25.299 10.556 1.00 90.25 82 ALA A O 1
ATOM 626 N N . PHE A 1 83 ? 5.134 -26.944 9.272 1.00 80.31 83 PHE A N 1
ATOM 627 C CA . PHE A 1 83 ? 4.203 -27.504 10.253 1.00 80.31 83 PHE A CA 1
ATOM 628 C C . PHE A 1 83 ? 4.885 -28.587 11.089 1.00 80.31 83 PHE A C 1
ATOM 630 O O . PHE A 1 83 ? 5.636 -29.397 10.496 1.00 80.31 83 PHE A O 1
#

Secondary structure (DSSP, 8-state):
------EEEE-SSS-SSHHHHHHHHHHTT---EEEES-BTTB-SHHHHHHHHHHHHHTT----HHHHHTTS-------PPP--